Protein AF-A0A7W3TZX5-F1 (afdb_monomer_lite)

Organism: NCBI:txid2759855

Foldseek 3Di:
DDDPPDPPVVPLPQDDPVDDPVVLVVSCVVVVNDDDPPDDPVRSSVSRD

Structure (mmCIF, N/CA/C/O backbone):
data_AF-A0A7W3TZX5-F1
#
_entry.id   AF-A0A7W3TZX5-F1
#
loop_
_atom_site.group_PDB
_atom_site.id
_atom_site.type_symbol
_atom_site.label_atom_id
_atom_site.label_alt_id
_atom_site.label_comp_id
_atom_site.label_asym_id
_atom_site.label_entity_id
_atom_site.label_seq_id
_atom_site.pdbx_PDB_ins_code
_atom_site.Cartn_x
_atom_site.Cartn_y
_atom_site.Cartn_z
_atom_site.occupancy
_atom_site.B_iso_or_equiv
_atom_site.auth_seq_id
_atom_site.auth_comp_id
_atom_site.auth_asym_id
_atom_site.auth_atom_id
_atom_site.pdbx_PDB_model_num
ATOM 1 N N . MET A 1 1 ? -5.356 2.565 -38.695 1.00 40.41 1 MET A N 1
ATOM 2 C CA . MET A 1 1 ? -6.048 2.445 -37.396 1.00 40.41 1 MET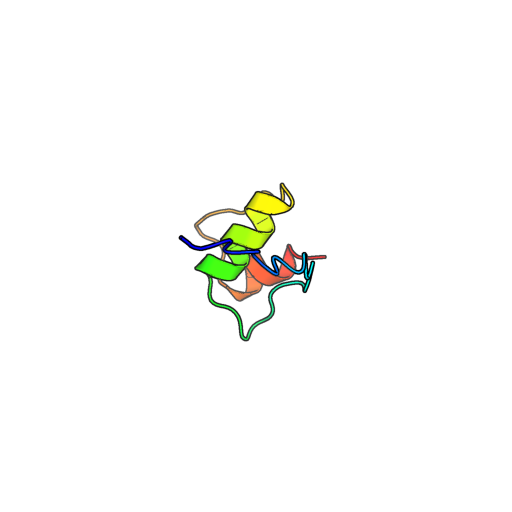 A CA 1
ATOM 3 C C . MET A 1 1 ? -5.274 1.428 -36.582 1.00 40.41 1 MET A C 1
ATOM 5 O O . MET A 1 1 ? -4.950 0.371 -37.101 1.00 40.41 1 MET A O 1
ATOM 9 N N . THR A 1 2 ? -4.860 1.851 -35.400 1.00 53.75 2 THR A N 1
ATOM 10 C CA . THR A 1 2 ? -3.960 1.212 -34.435 1.00 53.75 2 THR A CA 1
ATOM 11 C C . THR A 1 2 ? -4.425 -0.189 -34.028 1.00 53.75 2 THR A C 1
ATOM 13 O O . THR A 1 2 ? -5.608 -0.347 -33.736 1.00 53.75 2 THR A O 1
ATOM 16 N N . PRO A 1 3 ? -3.511 -1.150 -33.845 1.00 57.25 3 PRO A N 1
ATOM 17 C CA . PRO A 1 3 ? -3.540 -2.002 -32.673 1.00 57.25 3 PRO A CA 1
ATOM 18 C C . PRO A 1 3 ? -2.628 -1.373 -31.608 1.00 57.25 3 PRO A C 1
ATOM 20 O O . PRO A 1 3 ? -1.415 -1.294 -31.808 1.00 57.25 3 PRO A O 1
ATOM 23 N N . PRO A 1 4 ? -3.170 -0.857 -30.494 1.00 60.69 4 PRO A N 1
ATOM 24 C CA . PRO A 1 4 ? -2.410 -0.772 -29.267 1.00 60.69 4 PRO A CA 1
ATOM 25 C C . PRO A 1 4 ? -2.416 -2.183 -28.666 1.00 60.69 4 PRO A C 1
ATOM 27 O O . PRO A 1 4 ? -3.290 -2.528 -27.884 1.00 60.69 4 PRO A O 1
ATOM 30 N N . GLU A 1 5 ? -1.478 -3.029 -29.071 1.00 52.78 5 GLU A N 1
ATOM 31 C CA . GLU A 1 5 ? -0.967 -4.029 -28.133 1.00 52.78 5 GLU A CA 1
ATOM 32 C C . GLU A 1 5 ? 0.080 -3.238 -27.341 1.00 52.78 5 GLU A C 1
ATOM 34 O O . GLU A 1 5 ? 1.181 -2.989 -27.808 1.00 52.78 5 GLU A O 1
ATOM 39 N N . SER A 1 6 ? -0.286 -2.561 -26.248 1.00 52.94 6 SER A N 1
ATOM 40 C CA . SER A 1 6 ? -0.572 -3.221 -24.975 1.00 52.94 6 SER A CA 1
ATOM 41 C C . SER A 1 6 ? 0.327 -4.440 -24.808 1.00 52.94 6 SER A C 1
ATOM 43 O O . SER A 1 6 ? -0.123 -5.544 -24.534 1.00 52.94 6 SER A O 1
ATOM 45 N N . GLU A 1 7 ? 1.633 -4.184 -24.868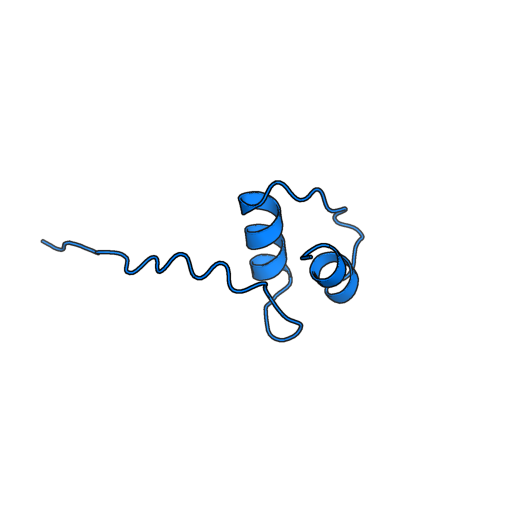 1.00 44.97 7 GLU A N 1
ATOM 46 C CA . GLU A 1 7 ? 2.597 -4.774 -23.943 1.00 44.97 7 GLU A CA 1
ATOM 47 C C . GLU A 1 7 ? 2.186 -4.382 -22.506 1.00 44.97 7 GLU A C 1
ATOM 49 O O . GLU A 1 7 ? 2.894 -3.713 -21.761 1.00 44.97 7 GLU A O 1
ATOM 54 N N . ALA A 1 8 ? 0.991 -4.815 -22.090 1.00 44.06 8 ALA A N 1
ATOM 55 C CA . ALA A 1 8 ? 0.709 -5.140 -20.710 1.00 44.06 8 ALA A CA 1
ATOM 56 C C . ALA A 1 8 ? 1.497 -6.422 -20.448 1.00 44.06 8 ALA A C 1
ATOM 58 O O . ALA A 1 8 ? 0.945 -7.509 -20.303 1.00 44.06 8 ALA A O 1
ATOM 59 N N . GLY A 1 9 ? 2.827 -6.282 -20.466 1.00 46.75 9 GLY A N 1
ATOM 60 C CA . GLY A 1 9 ? 3.678 -7.127 -19.675 1.00 46.75 9 GLY A CA 1
ATOM 61 C C . GLY A 1 9 ? 3.087 -7.021 -18.290 1.00 46.75 9 GLY A C 1
ATOM 62 O O . GLY A 1 9 ? 3.185 -5.987 -17.632 1.00 46.75 9 GLY A O 1
ATOM 63 N N . GLU A 1 10 ? 2.364 -8.069 -17.932 1.00 51.59 10 GLU A N 1
ATOM 64 C CA . GLU A 1 10 ? 1.963 -8.457 -16.600 1.00 51.59 10 GLU A CA 1
ATOM 65 C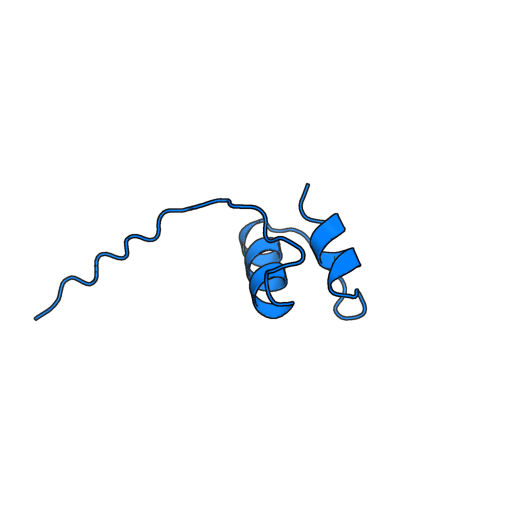 C . GLU A 1 10 ? 3.257 -8.653 -15.817 1.00 51.59 10 GLU A C 1
ATOM 67 O O . GLU A 1 10 ? 3.722 -9.743 -15.512 1.00 51.59 10 GLU A O 1
ATOM 72 N N . THR A 1 11 ? 3.964 -7.552 -15.621 1.00 49.69 11 THR A N 1
ATOM 73 C CA . THR A 1 11 ? 5.031 -7.482 -14.679 1.00 49.69 11 THR A CA 1
ATOM 74 C C . THR A 1 11 ? 4.265 -7.357 -13.382 1.00 49.69 11 THR A C 1
ATOM 76 O O . THR A 1 11 ? 3.951 -6.245 -12.955 1.00 49.69 11 THR A O 1
ATOM 79 N N . ASP A 1 12 ? 3.946 -8.499 -12.766 1.00 64.12 12 ASP A N 1
ATOM 80 C CA . ASP A 1 12 ? 3.681 -8.677 -11.329 1.00 64.12 12 ASP A CA 1
ATOM 81 C C . ASP A 1 12 ? 4.896 -8.195 -10.502 1.00 64.12 12 ASP A C 1
ATOM 83 O O . ASP A 1 12 ? 5.358 -8.816 -9.543 1.00 64.12 12 ASP A O 1
ATOM 87 N N . VAL A 1 13 ? 5.506 -7.092 -10.928 1.00 72.12 13 VAL A N 1
ATOM 88 C CA . VAL A 1 13 ? 6.571 -6.398 -10.254 1.00 72.12 13 VAL A CA 1
ATOM 89 C C . VAL A 1 13 ? 5.865 -5.731 -9.107 1.00 72.12 13 VAL A C 1
ATOM 91 O O . VAL A 1 13 ? 5.176 -4.722 -9.261 1.00 72.12 13 VAL A O 1
ATOM 94 N N . LYS A 1 14 ? 6.023 -6.381 -7.958 1.00 80.06 14 LYS A N 1
ATOM 95 C CA . LYS A 1 14 ? 5.650 -5.862 -6.655 1.00 80.06 14 LYS A CA 1
ATOM 96 C C . LYS A 1 14 ? 6.000 -4.378 -6.638 1.00 80.06 14 LYS A C 1
ATOM 98 O O . LYS A 1 14 ? 7.177 -4.048 -6.842 1.00 80.06 14 LYS A O 1
ATOM 103 N N . PRO A 1 15 ? 5.019 -3.480 -6.449 1.00 83.94 15 PRO A N 1
ATOM 104 C CA . PRO A 1 15 ? 5.331 -2.075 -6.324 1.00 83.94 15 PRO A CA 1
ATOM 105 C C . PRO A 1 15 ? 6.327 -1.919 -5.178 1.00 83.94 15 PRO A C 1
ATOM 107 O O . PRO A 1 15 ? 6.380 -2.740 -4.267 1.00 83.94 15 PRO A O 1
ATOM 110 N N . THR A 1 16 ? 7.158 -0.891 -5.252 1.00 85.50 16 THR A N 1
ATOM 111 C CA . THR A 1 16 ? 8.221 -0.612 -4.283 1.00 85.50 16 THR A CA 1
ATOM 112 C C . THR A 1 16 ? 8.036 0.777 -3.689 1.00 85.50 16 THR A C 1
ATOM 114 O O . THR A 1 16 ? 7.161 1.543 -4.098 1.00 85.50 16 THR A O 1
ATOM 117 N N . SER A 1 17 ? 8.911 1.174 -2.763 1.00 84.69 17 SER A N 1
ATOM 118 C CA . SER A 1 17 ? 8.948 2.546 -2.245 1.00 84.69 17 SER A CA 1
ATOM 119 C C . SER A 1 17 ? 9.217 3.590 -3.340 1.00 84.69 17 SER A C 1
ATOM 121 O O . SER A 1 17 ? 9.041 4.781 -3.085 1.00 84.69 17 SER A O 1
ATOM 123 N N . ALA A 1 18 ? 9.606 3.186 -4.555 1.00 87.12 18 ALA A N 1
ATOM 124 C CA . ALA A 1 18 ? 9.694 4.069 -5.715 1.00 87.12 18 ALA A CA 1
ATOM 125 C C . ALA A 1 18 ? 8.321 4.354 -6.361 1.00 87.12 18 ALA A C 1
ATOM 127 O O . ALA A 1 18 ? 8.113 5.455 -6.868 1.00 87.12 18 ALA A O 1
ATOM 128 N N . ASN A 1 19 ? 7.360 3.426 -6.286 1.00 87.19 19 ASN A N 1
ATOM 129 C CA . ASN A 1 19 ? 6.021 3.585 -6.867 1.00 87.19 19 ASN A CA 1
ATOM 130 C C . ASN A 1 19 ? 5.161 4.559 -6.056 1.0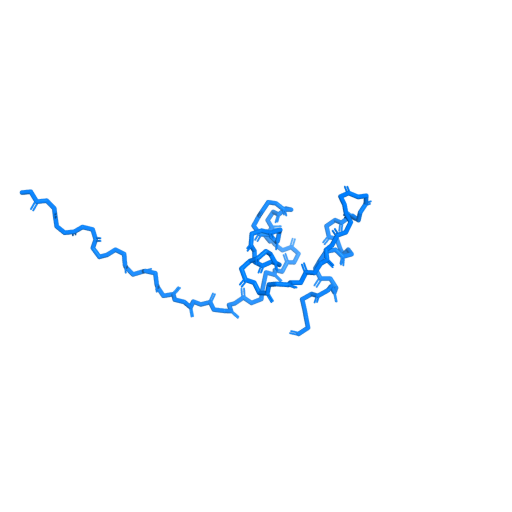0 87.19 19 ASN A C 1
ATOM 132 O O . ASN A 1 19 ? 5.374 4.771 -4.862 1.00 87.19 19 ASN A O 1
ATOM 136 N N . THR A 1 20 ? 4.172 5.190 -6.678 1.00 90.06 20 THR A N 1
ATOM 137 C CA . THR A 1 20 ? 3.243 6.073 -5.958 1.00 90.06 20 THR A CA 1
ATOM 138 C C . THR A 1 20 ? 2.242 5.259 -5.134 1.00 90.06 20 THR A C 1
ATOM 140 O O . THR A 1 20 ? 2.071 4.060 -5.327 1.00 90.06 20 THR A O 1
ATOM 143 N N . VAL A 1 21 ? 1.559 5.915 -4.190 1.00 88.19 21 VAL A N 1
ATOM 144 C CA . VAL A 1 21 ? 0.470 5.280 -3.426 1.00 88.19 21 VAL A CA 1
ATOM 145 C C . VAL A 1 21 ? -0.615 4.740 -4.360 1.00 88.19 21 VAL A C 1
ATOM 147 O O . VAL A 1 21 ? -1.177 3.691 -4.081 1.00 88.19 21 VAL A O 1
ATOM 150 N N . ASP A 1 22 ? -0.888 5.443 -5.455 1.00 89.31 22 ASP A N 1
ATOM 151 C CA . ASP A 1 22 ? -1.898 5.065 -6.444 1.00 89.31 22 ASP A CA 1
ATOM 152 C C . ASP A 1 22 ? -1.521 3.783 -7.204 1.00 89.31 22 ASP A C 1
ATOM 154 O O . ASP A 1 22 ? -2.313 2.848 -7.294 1.00 89.31 22 ASP A O 1
ATOM 158 N N . GLU A 1 23 ? -0.259 3.690 -7.627 1.00 88.06 23 GLU A N 1
ATOM 159 C CA . GLU A 1 23 ? 0.319 2.494 -8.249 1.00 88.06 23 GLU A CA 1
ATOM 160 C C . GLU A 1 23 ? 0.293 1.293 -7.295 1.00 88.06 23 GLU A C 1
ATOM 162 O O . GLU A 1 23 ? -0.116 0.195 -7.669 1.00 88.06 23 GLU A O 1
ATOM 167 N N . ILE A 1 24 ? 0.679 1.510 -6.031 1.00 90.12 24 ILE A N 1
ATOM 168 C CA . ILE A 1 24 ? 0.639 0.470 -5.001 1.00 90.12 24 ILE A CA 1
ATOM 169 C C . ILE A 1 24 ? -0.806 -0.003 -4.806 1.00 90.12 24 ILE A C 1
ATOM 171 O O . ILE A 1 24 ? -1.071 -1.196 -4.874 1.00 90.12 24 ILE A O 1
ATOM 175 N N . LYS A 1 25 ? -1.761 0.916 -4.631 1.00 88.81 25 LYS A N 1
ATOM 176 C CA . LYS A 1 25 ? -3.184 0.583 -4.470 1.00 88.81 25 LYS A CA 1
ATOM 177 C C . LYS A 1 25 ? -3.743 -0.193 -5.655 1.00 88.81 25 LYS A C 1
ATOM 179 O O . LYS A 1 25 ? -4.451 -1.165 -5.428 1.00 88.81 25 LYS A O 1
ATOM 184 N N . SER A 1 26 ? -3.400 0.200 -6.881 1.00 89.81 26 SER A N 1
ATOM 185 C CA . SER A 1 26 ? -3.813 -0.516 -8.092 1.00 89.81 26 SER A CA 1
ATOM 186 C C . SER A 1 26 ? -3.283 -1.949 -8.110 1.00 89.81 26 SER A C 1
ATOM 188 O O . SER A 1 26 ? -4.022 -2.867 -8.457 1.00 89.81 26 SER A O 1
ATOM 190 N N . TYR A 1 27 ? -2.038 -2.167 -7.672 1.00 88.56 27 TYR A N 1
ATOM 191 C CA . TYR A 1 27 ? -1.496 -3.515 -7.506 1.00 88.56 27 TYR A CA 1
ATOM 192 C C . TYR A 1 27 ? -2.254 -4.298 -6.431 1.00 88.56 27 TYR A C 1
ATOM 194 O O . TYR A 1 27 ? -2.666 -5.428 -6.670 1.00 88.56 27 TYR A O 1
ATOM 202 N N . LEU A 1 28 ? -2.478 -3.713 -5.251 1.00 88.75 28 LEU A N 1
ATOM 203 C CA . LEU A 1 28 ? -3.224 -4.394 -4.194 1.00 88.75 28 LEU A CA 1
ATOM 204 C C . LEU A 1 28 ? -4.642 -4.760 -4.650 1.00 88.75 28 LEU A C 1
ATOM 206 O O . LEU A 1 28 ? -5.076 -5.876 -4.398 1.00 88.75 28 LEU A O 1
ATOM 210 N N . ASP A 1 29 ? -5.330 -3.864 -5.355 1.00 90.12 29 ASP A N 1
ATOM 211 C CA . ASP A 1 29 ? -6.677 -4.098 -5.883 1.00 90.12 29 ASP A CA 1
ATOM 212 C C . ASP A 1 29 ? -6.682 -5.228 -6.925 1.00 90.12 29 ASP A C 1
ATOM 214 O O . ASP A 1 29 ? -7.445 -6.187 -6.799 1.00 90.12 29 ASP A O 1
ATOM 218 N N . LYS A 1 30 ? -5.733 -5.199 -7.875 1.00 87.44 30 LYS A N 1
ATOM 219 C CA . LYS A 1 30 ? -5.543 -6.257 -8.882 1.00 87.44 30 LYS A CA 1
ATOM 220 C C . LYS A 1 30 ? -5.237 -7.618 -8.244 1.00 87.44 30 LYS A C 1
ATOM 222 O O . LYS A 1 30 ? -5.707 -8.642 -8.731 1.00 87.44 30 LYS A O 1
ATOM 227 N N . HIS A 1 31 ? -4.483 -7.631 -7.147 1.00 87.88 31 HIS A N 1
ATOM 228 C CA . HIS A 1 31 ? -4.130 -8.842 -6.403 1.00 87.88 31 HIS A CA 1
ATOM 229 C C . HIS A 1 31 ? -5.158 -9.227 -5.319 1.00 87.88 31 HIS A C 1
ATOM 231 O O . HIS A 1 31 ? -4.959 -10.225 -4.626 1.00 87.88 31 HIS A O 1
ATOM 237 N N . GLY A 1 32 ? -6.245 -8.466 -5.141 1.00 88.56 32 GLY A N 1
ATOM 238 C CA . GLY A 1 32 ? -7.259 -8.719 -4.109 1.00 88.56 32 GLY A CA 1
ATOM 239 C C . GLY A 1 32 ? -6.760 -8.523 -2.669 1.00 88.56 32 GLY A C 1
ATOM 240 O O . GLY A 1 32 ? -7.337 -9.058 -1.720 1.00 88.56 32 GLY A O 1
ATOM 241 N N . ILE A 1 33 ? -5.675 -7.775 -2.487 1.00 88.56 33 ILE A N 1
ATOM 242 C CA . ILE A 1 33 ? -5.093 -7.450 -1.190 1.00 88.56 33 ILE A CA 1
ATOM 243 C C . ILE A 1 33 ? -5.904 -6.306 -0.585 1.00 88.56 33 ILE A C 1
ATOM 245 O O . ILE A 1 33 ? -5.882 -5.175 -1.061 1.00 88.56 33 ILE A O 1
ATOM 249 N N . SER A 1 34 ? -6.616 -6.587 0.502 1.00 89.19 34 SER A N 1
ATOM 250 C CA . SER A 1 34 ? -7.360 -5.556 1.225 1.00 89.19 34 SER A CA 1
ATOM 251 C C . SER A 1 34 ? -6.407 -4.624 1.970 1.00 89.19 34 SER A C 1
ATOM 253 O O . SER A 1 34 ? -5.583 -5.071 2.767 1.00 89.19 34 SER A O 1
ATOM 255 N N . TYR A 1 35 ? -6.560 -3.322 1.754 1.00 89.06 35 TYR A N 1
ATOM 256 C CA . TYR A 1 35 ? -5.829 -2.281 2.466 1.00 89.06 35 TYR A CA 1
ATOM 257 C C . TYR A 1 35 ? -6.775 -1.250 3.065 1.00 89.06 35 TYR A C 1
ATOM 259 O O . TYR A 1 35 ? -7.885 -1.037 2.578 1.00 89.06 35 TYR A O 1
ATOM 267 N N . THR A 1 36 ? -6.330 -0.562 4.116 1.00 88.44 36 THR A N 1
ATOM 268 C CA . THR A 1 36 ? -7.086 0.564 4.664 1.00 88.44 36 THR A CA 1
ATOM 269 C C . THR A 1 36 ? -6.621 1.860 4.012 1.00 88.44 36 THR A C 1
ATOM 271 O O . THR A 1 36 ? -5.433 2.089 3.810 1.00 88.44 36 THR A O 1
ATOM 274 N N . SER A 1 37 ? -7.542 2.775 3.708 1.00 81.50 37 SER A N 1
ATOM 275 C CA . SER A 1 37 ? -7.145 4.070 3.135 1.00 81.50 37 SER A CA 1
ATOM 276 C C . SER A 1 37 ? -6.432 4.992 4.143 1.00 81.50 37 SER A C 1
ATOM 278 O O . SER A 1 37 ? -5.998 6.080 3.769 1.00 81.50 37 SER A O 1
ATOM 280 N N . THR A 1 38 ? -6.316 4.568 5.408 1.00 87.56 38 THR A N 1
ATOM 281 C CA . THR A 1 38 ? -5.502 5.205 6.454 1.00 87.56 38 THR A CA 1
ATOM 282 C C . THR A 1 38 ? -4.059 4.696 6.478 1.00 87.56 38 THR A C 1
ATOM 284 O O . THR A 1 38 ? -3.206 5.347 7.085 1.00 87.56 38 THR A O 1
ATOM 287 N N . MET A 1 39 ? -3.769 3.565 5.822 1.00 88.00 39 MET A N 1
ATOM 288 C CA . MET A 1 39 ? -2.409 3.055 5.671 1.00 88.00 39 MET A CA 1
ATOM 289 C C . MET A 1 39 ? -1.561 4.020 4.847 1.00 88.00 39 MET A C 1
ATOM 291 O O . MET A 1 39 ? -1.989 4.580 3.834 1.00 88.00 39 MET A O 1
ATOM 295 N N . LYS A 1 40 ? -0.323 4.215 5.302 1.00 89.69 40 LYS A N 1
ATOM 296 C CA . LYS A 1 40 ? 0.681 5.003 4.586 1.00 89.69 40 LYS A CA 1
ATOM 297 C C . LYS A 1 40 ? 1.267 4.191 3.437 1.00 89.69 40 LYS A C 1
ATOM 299 O O . LYS A 1 40 ? 1.115 2.977 3.382 1.00 89.69 40 LYS A O 1
ATOM 304 N N . LYS A 1 41 ? 2.005 4.865 2.555 1.0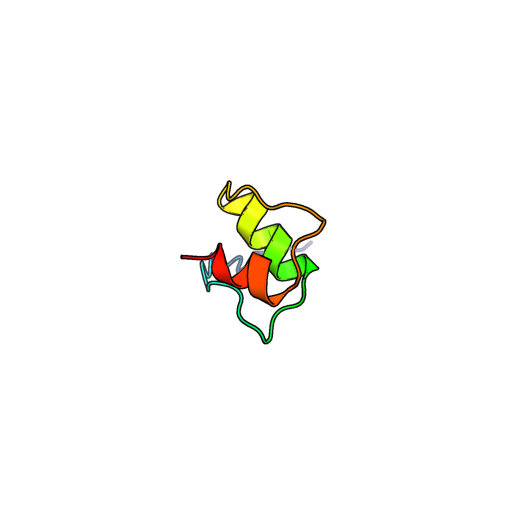0 87.88 41 LYS A N 1
ATOM 305 C CA . LYS A 1 41 ? 2.727 4.234 1.443 1.00 87.88 41 LYS A CA 1
ATOM 306 C C . LYS A 1 41 ? 3.526 2.996 1.876 1.00 87.88 41 LYS A C 1
ATOM 308 O 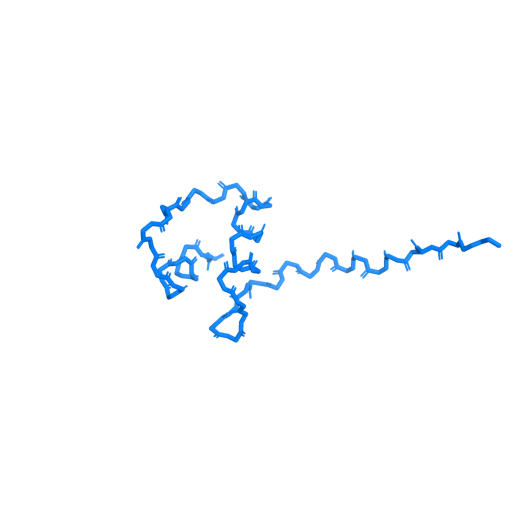O . LYS A 1 41 ? 3.376 1.953 1.257 1.00 87.88 41 LYS A O 1
ATOM 313 N N . ASP A 1 42 ? 4.309 3.110 2.949 1.00 88.88 42 ASP A N 1
ATOM 314 C CA . ASP A 1 42 ? 5.077 1.992 3.514 1.00 88.88 42 ASP A CA 1
ATOM 315 C C . ASP A 1 42 ? 4.203 0.821 3.974 1.00 88.88 42 ASP A C 1
ATOM 317 O O . ASP A 1 42 ? 4.545 -0.332 3.744 1.00 88.88 42 ASP A O 1
ATOM 321 N N . GLU A 1 43 ? 3.054 1.104 4.585 1.00 89.75 43 GLU A N 1
ATOM 322 C CA . GLU A 1 43 ? 2.137 0.073 5.082 1.00 89.75 43 GLU A CA 1
ATOM 323 C C . GLU A 1 43 ? 1.453 -0.662 3.922 1.00 89.75 43 GLU A C 1
ATOM 325 O O . GLU A 1 43 ? 1.373 -1.886 3.922 1.00 89.75 43 GLU A O 1
ATOM 330 N N . LEU A 1 44 ? 1.010 0.078 2.899 1.00 88.81 44 LEU A N 1
ATOM 331 C CA . LEU A 1 44 ? 0.445 -0.497 1.676 1.00 88.81 44 LEU A CA 1
ATOM 332 C C . LEU A 1 44 ? 1.475 -1.370 0.958 1.00 88.81 44 LEU A C 1
ATOM 334 O O . LEU A 1 44 ? 1.159 -2.465 0.504 1.00 88.81 44 LEU A O 1
ATOM 338 N N . LEU A 1 45 ? 2.720 -0.899 0.903 1.00 88.25 45 LEU A N 1
ATOM 339 C CA . LEU A 1 45 ? 3.836 -1.637 0.338 1.00 88.25 45 LEU A CA 1
ATOM 340 C C . LEU A 1 45 ? 4.141 -2.917 1.132 1.00 88.25 45 LEU A C 1
ATOM 342 O O . LEU A 1 45 ? 4.418 -3.950 0.537 1.00 88.25 45 LEU A O 1
ATOM 346 N N . ALA A 1 46 ? 4.041 -2.883 2.461 1.00 89.50 46 ALA A N 1
ATOM 347 C CA . ALA A 1 46 ? 4.265 -4.053 3.310 1.00 89.50 46 ALA A CA 1
ATOM 348 C C . ALA A 1 46 ? 3.205 -5.160 3.132 1.00 89.50 46 ALA A C 1
ATOM 350 O O . ALA A 1 46 ? 3.466 -6.323 3.451 1.00 89.50 46 ALA A O 1
ATOM 351 N N . LEU A 1 47 ? 2.015 -4.823 2.623 1.00 87.31 47 LEU A N 1
ATOM 352 C CA . LEU A 1 47 ? 0.978 -5.804 2.287 1.00 87.31 47 LEU A CA 1
ATOM 353 C C . LEU A 1 47 ? 1.289 -6.579 1.000 1.00 87.31 47 LEU A C 1
ATOM 355 O O . LEU A 1 47 ? 0.772 -7.680 0.805 1.00 87.31 47 LEU A O 1
ATOM 359 N N . VAL A 1 48 ? 2.149 -6.028 0.143 1.00 83.44 48 VAL A N 1
ATOM 360 C CA . VAL A 1 48 ? 2.644 -6.676 -1.070 1.00 83.44 48 VAL A CA 1
ATOM 361 C C . VAL A 1 48 ? 3.705 -7.708 -0.673 1.00 83.44 48 VAL A C 1
ATOM 363 O O . VAL A 1 48 ? 4.890 -7.396 -0.565 1.00 83.44 48 VAL A O 1
ATOM 366 N N . LYS A 1 49 ? 3.268 -8.943 -0.397 1.00 71.69 49 LYS A N 1
ATOM 367 C CA . LYS A 1 49 ? 4.148 -10.071 -0.039 1.00 71.69 49 LYS A CA 1
ATOM 368 C C . LYS A 1 49 ? 4.676 -10.839 -1.238 1.00 71.69 49 LYS A C 1
ATOM 370 O O . LYS A 1 49 ? 4.020 -10.908 -2.295 1.00 71.69 49 LYS A O 1
#

Sequence (49 aa):
MTPPESEAGETDVKPTSANTVDEIKSYLDKHGISYTSTMKKDELLALVK

Radius of gyration: 12.94 Å; chains: 1; bounding box: 17×16×44 Å

Secondary structure (DSSP, 8-state):
----------------TTS-HHHHHHHHHHTT----TTS-HHHHHHH--

InterPro domains:
  IPR025856 HeH/LEM domain [PF12949] (20-49)
  IPR036361 SAP domain superfamily [G3DSA:1.10.720.30] (20-49)

pLDDT: mean 78.22, std 15.95, range [40.41, 90.12]